Protein AF-A0A5K1BN46-F1 (afdb_monomer)

Radius of gyration: 17.03 Å; Cα contacts (8 Å, |Δi|>4): 65; chains: 1; bounding box: 19×47×41 Å

Secondary structure (DSSP, 8-state):
---------GGGS-BTTTBEEEEEEEEEEE-SSTT-S--EEEEEEEEEETTEEE-

Solvent-accessible surface area (backbone atoms only — not comparable to full-atom values): 3786 Å² total; per-residue (Å²): 142,89,76,85,85,80,82,71,71,82,86,80,65,67,44,95,84,67,35,39,76,79,42,79,40,76,80,41,72,47,68,94,46,98,81,58,91,72,66,54,69,43,71,50,49,35,35,34,47,90,97,44,79,45,114

Mean predicted aligned error: 11.11 Å

Organism: NCBI:txid210225

pLDDT: mean 79.42, std 18.72, range [47.69, 97.38]

Sequence (55 aa):
QSSMNNQQTNDDLGDPNGAEVVYLKDNVTIHPTQYASDRISGRLRLIKRGSSLFM

Structure (mmCIF, N/CA/C/O backbone):
data_AF-A0A5K1BN46-F1
#
_entry.id   AF-A0A5K1BN46-F1
#
loop_
_atom_site.group_PDB
_atom_site.id
_atom_site.type_symbol
_atom_site.label_atom_id
_atom_site.label_alt_id
_atom_site.label_comp_id
_atom_site.label_asym_id
_atom_site.label_entity_id
_atom_site.label_seq_id
_atom_site.pdbx_PDB_ins_code
_atom_site.Cartn_x
_atom_site.Cartn_y
_atom_site.Cartn_z
_atom_site.occupancy
_atom_site.B_iso_or_equiv
_atom_site.auth_seq_id
_atom_site.auth_comp_id
_atom_site.auth_asym_id
_atom_site.auth_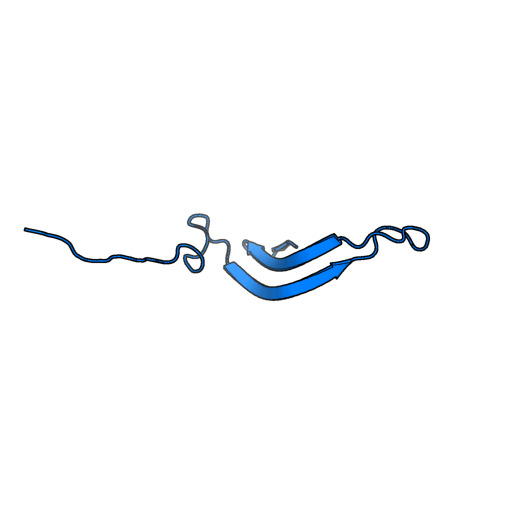atom_id
_atom_site.pdbx_PDB_model_num
ATOM 1 N N . GLN A 1 1 ? 0.918 -40.893 21.672 1.00 49.62 1 GLN A N 1
ATOM 2 C CA . GLN A 1 1 ? 1.970 -40.160 20.930 1.00 49.62 1 GLN A CA 1
ATOM 3 C C . GLN A 1 1 ? 1.562 -40.298 19.474 1.00 49.62 1 GLN A C 1
ATOM 5 O O . GLN A 1 1 ? 1.351 -41.431 19.078 1.00 49.62 1 GLN A O 1
ATOM 10 N N . SER A 1 2 ? 1.217 -39.297 18.671 1.00 48.75 2 SER A N 1
ATOM 11 C CA . SER A 1 2 ? 1.699 -37.922 18.411 1.00 48.75 2 SER A CA 1
ATOM 12 C C . SER A 1 2 ? 0.911 -37.517 17.136 1.00 48.75 2 SER A C 1
ATOM 14 O O . SER A 1 2 ? 0.628 -38.403 16.339 1.00 48.75 2 SER A O 1
ATOM 16 N N . SER A 1 3 ? 0.471 -36.311 16.796 1.00 48.47 3 SER A N 1
ATOM 17 C CA . SER A 1 3 ? 0.596 -34.943 17.285 1.00 48.47 3 SER A CA 1
ATOM 18 C C . SER A 1 3 ? -0.599 -34.173 16.699 1.00 48.47 3 SER A C 1
ATOM 20 O O . SER A 1 3 ? -1.063 -34.490 15.604 1.00 48.47 3 SER A O 1
ATOM 22 N N . MET A 1 4 ? -1.105 -33.169 17.414 1.00 50.97 4 MET A N 1
ATOM 23 C CA . MET A 1 4 ? -2.100 -32.233 16.887 1.00 50.97 4 MET A CA 1
ATOM 24 C C . MET A 1 4 ? -1.467 -31.421 15.748 1.00 50.97 4 MET A C 1
ATOM 26 O O . MET A 1 4 ? -0.484 -30.715 15.966 1.00 50.97 4 MET A O 1
ATOM 30 N N . ASN A 1 5 ? -2.021 -31.518 14.538 1.00 48.34 5 ASN A N 1
ATOM 31 C CA . ASN A 1 5 ? -1.685 -30.629 13.429 1.00 48.34 5 ASN A CA 1
ATOM 32 C C . ASN A 1 5 ? -2.316 -29.259 13.689 1.00 48.34 5 ASN A C 1
ATOM 34 O O . ASN A 1 5 ? -3.430 -28.994 13.245 1.00 48.34 5 ASN A O 1
ATOM 38 N N . ASN A 1 6 ? -1.603 -28.387 14.401 1.00 48.75 6 ASN A N 1
ATOM 39 C CA . ASN A 1 6 ? -1.932 -26.967 14.419 1.00 48.75 6 ASN A CA 1
ATOM 40 C C . ASN A 1 6 ? -1.220 -26.290 13.242 1.00 48.75 6 ASN A C 1
ATOM 42 O O . ASN A 1 6 ? -0.171 -25.671 13.403 1.00 48.75 6 ASN A O 1
ATOM 46 N N . GLN A 1 7 ? -1.772 -26.440 12.036 1.00 54.44 7 GLN A N 1
ATOM 47 C CA . GLN A 1 7 ? -1.455 -25.522 10.942 1.00 54.44 7 GLN A CA 1
ATOM 48 C C . GLN A 1 7 ? -2.289 -24.261 11.151 1.00 54.44 7 GLN A C 1
ATOM 50 O O . GLN A 1 7 ? -3.290 -24.026 10.483 1.00 54.44 7 GLN A O 1
ATOM 55 N N . GLN A 1 8 ? -1.881 -23.467 12.137 1.00 51.16 8 GLN A N 1
ATOM 56 C CA . GLN A 1 8 ? -2.308 -22.084 12.229 1.00 51.16 8 GLN A CA 1
ATOM 57 C C . GLN A 1 8 ? -1.539 -21.337 11.137 1.00 51.16 8 GLN A C 1
ATOM 59 O O . GLN A 1 8 ? -0.359 -21.022 11.288 1.00 51.16 8 GLN A O 1
ATOM 64 N N . THR A 1 9 ? -2.172 -21.141 9.985 1.00 47.69 9 THR A N 1
ATOM 65 C CA . THR A 1 9 ? -1.678 -20.232 8.953 1.00 47.69 9 THR A CA 1
ATOM 66 C C . THR A 1 9 ? -1.627 -18.837 9.576 1.00 47.69 9 THR A C 1
ATOM 68 O O . THR A 1 9 ? -2.664 -18.215 9.785 1.00 47.69 9 THR A O 1
ATOM 71 N N . ASN A 1 10 ? -0.428 -18.363 9.924 1.00 51.53 10 ASN A N 1
ATOM 72 C CA . ASN A 1 10 ? -0.173 -17.065 10.570 1.00 51.53 10 ASN A CA 1
ATOM 73 C C . ASN A 1 10 ? -0.547 -15.839 9.705 1.00 51.53 10 ASN A C 1
ATOM 75 O O . ASN A 1 10 ? -0.144 -14.723 10.018 1.00 51.53 10 ASN A O 1
ATOM 79 N N . ASP A 1 11 ? -1.296 -16.021 8.619 1.00 51.31 11 ASP A N 1
ATOM 80 C CA . ASP A 1 11 ? -1.683 -14.942 7.714 1.00 51.31 11 ASP A CA 1
ATOM 81 C C . ASP A 1 11 ? -2.859 -14.100 8.238 1.00 51.31 11 ASP A C 1
ATOM 83 O O . ASP A 1 11 ? -3.117 -13.037 7.677 1.00 51.31 11 ASP A O 1
ATOM 87 N N . ASP A 1 12 ? -3.538 -14.527 9.312 1.00 54.25 12 ASP A N 1
ATOM 88 C CA . ASP A 1 12 ? -4.775 -13.887 9.791 1.00 54.25 12 ASP A CA 1
ATOM 89 C C . ASP A 1 12 ? -4.815 -13.650 11.311 1.00 54.25 12 ASP A C 1
ATOM 91 O O . ASP A 1 12 ? -5.796 -13.920 12.000 1.00 54.25 12 ASP A O 1
ATOM 95 N N . LEU A 1 13 ? -3.717 -13.146 11.870 1.00 51.56 13 LEU A N 1
ATOM 96 C CA . LEU A 1 13 ? -3.719 -12.576 13.216 1.00 51.56 13 LEU A CA 1
ATOM 97 C C . LEU A 1 13 ? -3.360 -11.104 13.073 1.00 51.56 13 LEU A C 1
ATOM 99 O O . LEU A 1 13 ? -2.217 -10.769 12.758 1.00 51.56 13 LEU A O 1
ATOM 103 N N . GLY A 1 14 ? -4.364 -10.237 13.243 1.00 56.88 14 GLY A N 1
ATOM 104 C CA . GLY A 1 14 ? -4.181 -8.789 13.314 1.00 56.88 14 GLY A CA 1
ATOM 105 C C . GLY A 1 14 ? -2.947 -8.446 14.145 1.00 56.88 14 GLY A C 1
ATOM 106 O O . GLY A 1 14 ? -2.677 -9.095 15.158 1.00 56.88 14 GLY A O 1
ATOM 107 N N . ASP A 1 15 ? -2.172 -7.472 13.666 1.00 58.03 15 ASP A N 1
ATOM 108 C CA . ASP A 1 15 ? -0.904 -7.073 14.277 1.00 58.03 15 ASP A CA 1
ATOM 109 C C . ASP A 1 15 ? -1.124 -6.891 15.790 1.00 58.03 15 ASP A C 1
ATOM 111 O O . ASP A 1 15 ? -2.028 -6.133 16.167 1.00 58.03 15 ASP A O 1
ATOM 115 N N . PRO A 1 16 ? -0.330 -7.538 16.666 1.00 59.31 16 PRO A N 1
ATOM 116 C CA . PRO A 1 16 ? -0.448 -7.365 18.115 1.00 59.31 16 PRO A CA 1
ATOM 117 C C . PRO A 1 16 ? -0.338 -5.894 18.560 1.00 59.31 16 PRO A C 1
ATOM 1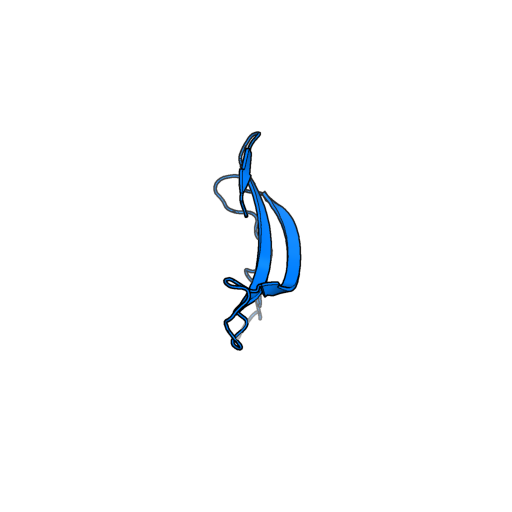19 O O . PRO A 1 16 ? -0.714 -5.565 19.682 1.00 59.31 16 PRO A O 1
ATOM 122 N N . ASN A 1 17 ? 0.107 -4.992 17.677 1.00 66.75 17 ASN A N 1
ATOM 123 C CA . ASN A 1 17 ? 0.135 -3.545 17.886 1.00 66.75 17 ASN A CA 1
ATOM 124 C C . ASN A 1 17 ? -1.178 -2.809 17.532 1.00 66.75 17 ASN A C 1
ATOM 126 O O . ASN A 1 17 ? -1.171 -1.583 17.410 1.00 66.75 17 ASN A O 1
ATOM 130 N N . GLY A 1 18 ? -2.293 -3.515 17.318 1.00 76.94 18 GLY A N 1
ATOM 131 C CA . GLY A 1 18 ? -3.584 -2.901 16.973 1.00 76.94 18 GLY A CA 1
ATOM 132 C C . GLY A 1 18 ? -3.655 -2.386 15.534 1.00 76.94 18 GLY A C 1
ATOM 133 O O . GLY A 1 18 ? -4.438 -1.480 15.238 1.00 76.94 18 GLY A O 1
ATOM 134 N N . ALA A 1 19 ? -2.821 -2.932 14.644 1.00 87.31 19 ALA A N 1
ATOM 135 C CA . ALA A 1 19 ? -2.882 -2.632 13.222 1.00 87.31 19 ALA A CA 1
ATOM 136 C C . ALA A 1 19 ? -3.801 -3.626 12.507 1.00 87.31 19 ALA A C 1
ATOM 138 O O . ALA A 1 19 ? -3.596 -4.841 12.548 1.00 87.31 19 ALA A O 1
ATOM 139 N N . GLU A 1 20 ? -4.805 -3.092 11.828 1.00 93.12 20 GLU A N 1
ATOM 140 C CA . GLU A 1 20 ? -5.835 -3.864 11.140 1.00 93.12 20 GLU A CA 1
ATOM 141 C C . GLU A 1 20 ? -5.586 -3.821 9.633 1.00 93.12 20 GLU A C 1
ATOM 143 O O . GLU A 1 20 ? -5.439 -2.740 9.059 1.00 93.12 20 GLU A O 1
ATOM 148 N N . VAL A 1 21 ? -5.548 -4.978 8.969 1.00 93.50 21 VAL A N 1
ATOM 149 C CA . VAL A 1 21 ? -5.572 -5.021 7.502 1.00 93.50 21 VAL A CA 1
ATOM 150 C C . VAL A 1 21 ? -7.015 -4.801 7.057 1.00 93.50 21 VAL A C 1
ATOM 152 O O . VAL A 1 21 ? -7.844 -5.693 7.180 1.00 93.50 21 VAL A O 1
ATOM 155 N N . VAL A 1 22 ? -7.316 -3.615 6.532 1.00 95.06 22 VAL A N 1
ATOM 156 C CA . VAL A 1 22 ? -8.673 -3.239 6.090 1.00 95.06 22 VAL A CA 1
ATOM 157 C C . VAL A 1 22 ? -8.907 -3.508 4.601 1.00 95.06 22 VAL A C 1
ATOM 159 O O . VAL A 1 22 ? -10.038 -3.450 4.125 1.00 95.06 22 VAL A O 1
ATOM 162 N N . TYR A 1 23 ? -7.842 -3.799 3.848 1.00 96.44 23 TYR A N 1
ATOM 163 C CA . TYR A 1 23 ? -7.926 -4.243 2.459 1.00 96.44 23 TYR A CA 1
ATOM 164 C C . TYR A 1 23 ? -6.749 -5.146 2.099 1.00 96.44 23 TYR A C 1
ATOM 166 O O . TYR A 1 23 ? -5.603 -4.874 2.472 1.00 96.44 23 TYR A O 1
ATOM 174 N N . LEU A 1 24 ? -7.039 -6.191 1.326 1.00 96.19 24 LEU A N 1
ATOM 175 C CA . LEU A 1 24 ? -6.067 -7.148 0.820 1.00 96.19 24 LEU A CA 1
ATOM 176 C C . LEU A 1 24 ? -6.361 -7.449 -0.647 1.00 96.19 24 LEU A C 1
ATOM 178 O O . LEU A 1 24 ? -7.483 -7.818 -0.998 1.00 96.19 24 LEU A O 1
ATOM 182 N N . LYS A 1 25 ? -5.349 -7.335 -1.508 1.00 96.81 25 LYS A N 1
ATOM 183 C CA . LYS A 1 25 ? -5.463 -7.758 -2.904 1.00 96.81 25 LYS A CA 1
ATOM 184 C C . LYS A 1 25 ? -4.202 -8.463 -3.360 1.00 96.81 25 LYS A C 1
ATOM 186 O O . LYS A 1 25 ? -3.136 -7.858 -3.435 1.00 96.81 25 LYS A O 1
ATOM 191 N N . ASP A 1 26 ? -4.355 -9.728 -3.724 1.00 97.38 26 ASP A N 1
ATOM 192 C CA . ASP A 1 26 ? -3.310 -10.490 -4.397 1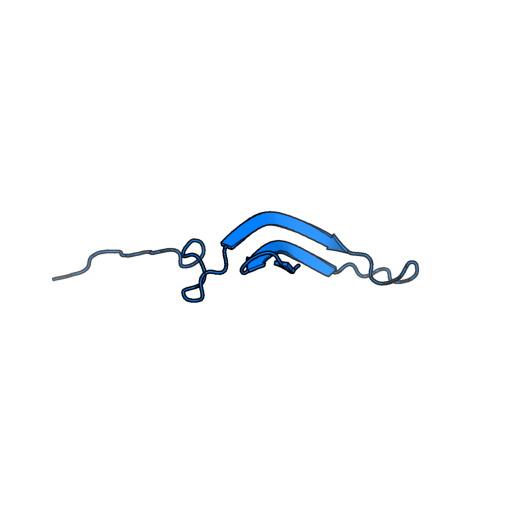.00 97.38 26 ASP A CA 1
ATOM 193 C C . ASP A 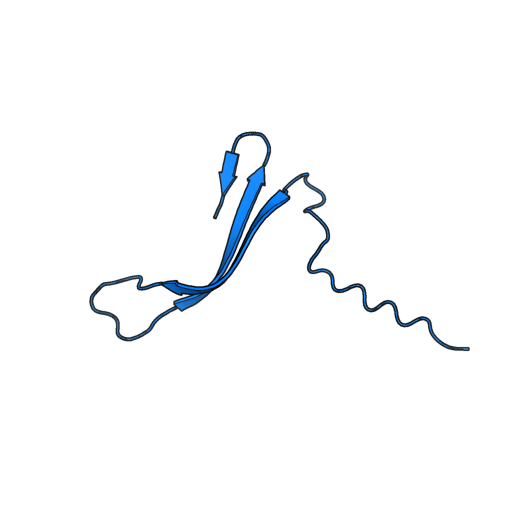1 26 ? -3.215 -10.137 -5.884 1.00 97.38 26 ASP A C 1
ATOM 195 O O . ASP A 1 26 ? -4.195 -9.697 -6.511 1.00 97.38 26 ASP A O 1
ATOM 199 N N . ASN A 1 27 ? -2.032 -10.406 -6.440 1.00 96.12 27 ASN A N 1
ATOM 200 C CA . ASN A 1 27 ? -1.691 -10.250 -7.853 1.00 96.12 27 ASN A CA 1
ATOM 201 C C . ASN A 1 27 ? -1.851 -8.807 -8.351 1.00 96.12 27 ASN A C 1
ATOM 203 O O . ASN A 1 27 ? -2.356 -8.561 -9.445 1.00 96.12 27 ASN A O 1
ATOM 207 N N . VAL A 1 28 ? -1.443 -7.844 -7.524 1.00 96.69 28 VAL A N 1
ATOM 208 C CA . VAL A 1 28 ? -1.339 -6.439 -7.921 1.00 96.69 28 VAL A CA 1
ATOM 209 C C . VAL A 1 28 ? -0.014 -6.238 -8.635 1.00 96.69 28 VAL A C 1
ATOM 211 O O . VAL A 1 28 ? 1.029 -6.637 -8.124 1.00 96.69 28 VAL A O 1
ATOM 214 N N . THR A 1 29 ? -0.058 -5.597 -9.799 1.00 94.88 29 THR A N 1
ATOM 215 C CA . THR A 1 29 ? 1.121 -5.292 -10.609 1.00 94.88 29 THR A CA 1
ATOM 216 C C . THR A 1 29 ? 1.308 -3.784 -10.714 1.00 94.88 29 THR A C 1
ATOM 218 O O . THR A 1 29 ? 0.375 -3.072 -11.084 1.00 94.88 29 THR A O 1
ATOM 221 N N . ILE A 1 30 ? 2.518 -3.305 -10.434 1.00 92.75 30 ILE A N 1
ATOM 222 C CA . ILE A 1 30 ? 2.900 -1.896 -10.562 1.00 92.75 30 ILE A CA 1
ATOM 223 C C . ILE A 1 30 ? 3.933 -1.704 -11.674 1.00 92.75 30 ILE A C 1
ATOM 225 O O . ILE A 1 30 ? 4.769 -2.573 -11.934 1.00 92.75 30 ILE A O 1
ATOM 229 N N . HIS A 1 31 ? 3.873 -0.528 -12.297 1.00 94.56 31 HIS A N 1
ATOM 230 C CA . HIS A 1 31 ? 4.839 -0.029 -13.275 1.00 94.56 31 HIS A CA 1
ATOM 231 C C . HIS A 1 31 ? 5.570 1.168 -12.673 1.00 94.56 31 HIS A C 1
ATOM 233 O O . HIS A 1 31 ? 5.041 2.278 -12.734 1.00 94.56 31 HIS A O 1
ATOM 239 N N . PRO A 1 32 ? 6.751 0.977 -12.055 1.00 88.06 32 PRO A N 1
ATOM 240 C CA . PRO A 1 32 ? 7.462 2.068 -11.387 1.00 88.06 32 PRO A CA 1
ATOM 241 C C . PRO A 1 32 ? 7.870 3.186 -12.348 1.00 88.06 32 PRO A C 1
ATOM 243 O O . PRO A 1 32 ? 7.978 4.344 -11.957 1.00 88.06 32 PRO A O 1
ATOM 246 N N . THR A 1 33 ? 8.095 2.838 -13.616 1.00 85.62 33 THR A N 1
ATOM 247 C CA . THR A 1 33 ? 8.363 3.798 -14.682 1.00 85.62 33 THR A CA 1
ATOM 248 C C . THR A 1 33 ? 7.589 3.402 -15.934 1.00 85.62 33 THR A C 1
ATOM 250 O O . THR A 1 33 ? 7.332 2.224 -16.167 1.00 85.62 33 THR A O 1
ATOM 253 N N . GLN A 1 34 ? 7.259 4.386 -16.768 1.00 82.56 34 GLN A N 1
ATOM 254 C CA . GLN A 1 34 ? 6.593 4.175 -18.059 1.00 82.56 34 GLN A CA 1
ATOM 255 C C . GLN A 1 34 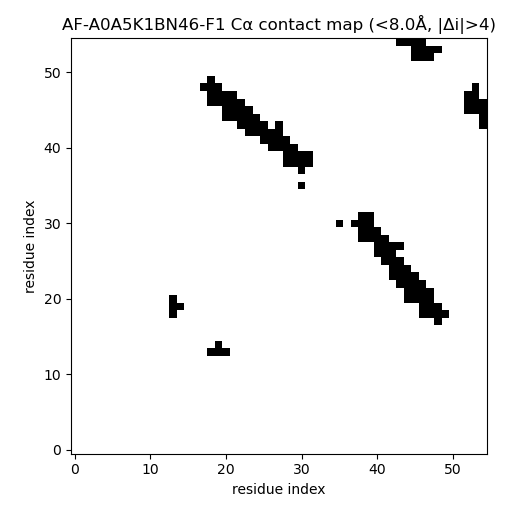? 7.487 3.503 -19.121 1.00 82.56 34 GLN A C 1
ATOM 257 O O . GLN A 1 34 ? 7.002 3.157 -20.193 1.00 82.56 34 GLN A O 1
ATOM 262 N N . TYR A 1 35 ? 8.786 3.345 -18.839 1.00 79.44 35 TYR A N 1
ATOM 263 C CA . TYR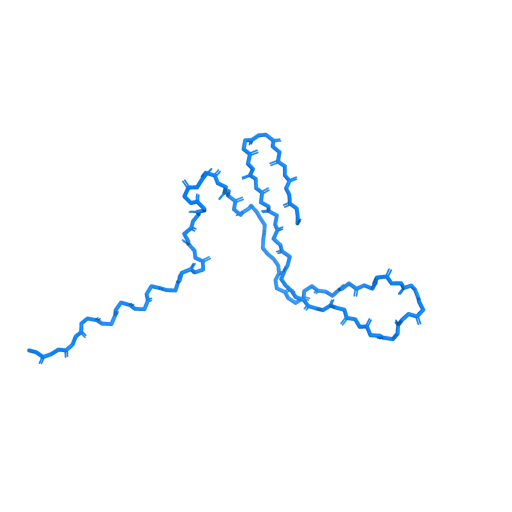 A 1 35 ? 9.792 2.870 -19.796 1.00 79.44 35 TYR A CA 1
ATOM 264 C C . TYR A 1 35 ? 10.421 1.524 -19.415 1.00 79.44 35 TYR A C 1
ATOM 266 O O . TYR A 1 35 ? 11.178 0.965 -20.204 1.00 79.44 35 TYR A O 1
ATOM 274 N N . ALA A 1 36 ? 10.133 0.994 -18.224 1.00 76.00 36 ALA A N 1
ATOM 275 C CA . ALA A 1 36 ? 10.604 -0.323 -17.819 1.00 76.00 36 ALA A CA 1
ATOM 276 C C . ALA A 1 36 ? 9.673 -1.410 -18.374 1.00 76.00 36 ALA A C 1
ATOM 278 O O . ALA A 1 36 ? 8.455 -1.335 -18.227 1.00 76.00 36 ALA A O 1
ATOM 279 N N . SER A 1 37 ? 10.255 -2.441 -18.985 1.00 74.88 37 SER A N 1
ATOM 280 C CA . SER A 1 37 ? 9.533 -3.663 -19.358 1.00 74.88 37 SER A CA 1
ATOM 281 C C . SER A 1 37 ? 9.117 -4.477 -18.133 1.00 74.88 37 SER A C 1
ATOM 283 O O . SER A 1 37 ? 8.072 -5.132 -18.139 1.00 74.88 37 SER A O 1
ATOM 285 N N . ASP A 1 38 ? 9.943 -4.424 -17.089 1.00 84.44 38 ASP A N 1
ATOM 286 C CA . ASP A 1 38 ? 9.804 -5.264 -15.912 1.00 84.44 38 ASP A CA 1
ATOM 287 C C . ASP A 1 38 ? 8.773 -4.682 -14.953 1.00 84.44 38 ASP A C 1
ATOM 289 O O . ASP A 1 38 ? 8.795 -3.501 -14.594 1.00 84.44 38 ASP A O 1
ATOM 293 N N . ARG A 1 39 ? 7.855 -5.551 -14.529 1.00 87.38 39 ARG A N 1
ATOM 294 C CA . ARG A 1 39 ? 6.765 -5.201 -13.626 1.00 87.38 39 ARG A CA 1
ATOM 295 C C . ARG A 1 39 ? 7.003 -5.821 -12.263 1.00 87.38 39 ARG A C 1
ATOM 297 O O . ARG A 1 39 ? 7.364 -6.992 -12.165 1.00 87.38 39 ARG A O 1
ATOM 304 N N . ILE A 1 40 ? 6.707 -5.071 -11.210 1.00 91.94 40 ILE A N 1
ATOM 305 C CA . ILE A 1 40 ? 6.722 -5.611 -9.850 1.00 91.94 40 ILE A CA 1
ATOM 306 C C . ILE A 1 40 ? 5.309 -6.109 -9.556 1.00 91.94 40 ILE A C 1
ATOM 308 O O . ILE A 1 40 ? 4.351 -5.347 -9.675 1.00 91.94 40 ILE A O 1
ATOM 312 N N . SER A 1 41 ? 5.174 -7.390 -9.212 1.00 94.69 41 SER A N 1
ATOM 313 C CA . SER A 1 41 ? 3.892 -7.990 -8.832 1.00 94.69 41 SER A CA 1
ATOM 314 C C . SER A 1 41 ? 3.937 -8.490 -7.396 1.00 94.69 41 SER A C 1
ATOM 316 O O . SER A 1 41 ? 4.958 -9.008 -6.949 1.00 94.69 41 SER A O 1
ATOM 318 N N . GLY A 1 42 ? 2.833 -8.342 -6.672 1.00 95.19 42 GLY A N 1
ATOM 319 C CA . GLY A 1 42 ? 2.751 -8.760 -5.281 1.00 95.19 42 GLY A CA 1
ATOM 320 C C . GLY A 1 42 ? 1.359 -8.594 -4.689 1.00 95.19 42 GLY A C 1
ATOM 321 O O . GLY A 1 42 ? 0.348 -8.557 -5.393 1.00 95.19 42 GLY A O 1
ATOM 322 N N . ARG A 1 43 ? 1.323 -8.510 -3.363 1.00 95.88 43 ARG A N 1
ATOM 323 C CA . ARG A 1 43 ? 0.112 -8.323 -2.568 1.00 95.88 43 ARG A CA 1
ATOM 324 C C . ARG A 1 43 ? 0.063 -6.889 -2.060 1.00 95.88 43 ARG A C 1
ATOM 326 O O . ARG A 1 43 ? 0.991 -6.449 -1.387 1.00 95.88 43 ARG A O 1
ATOM 333 N N . LEU A 1 44 ? -1.032 -6.191 -2.342 1.00 96.19 44 LEU A N 1
ATOM 334 C CA . LEU A 1 44 ? -1.311 -4.882 -1.757 1.00 96.19 44 LEU A CA 1
ATOM 335 C C . LEU A 1 44 ? -2.063 -5.068 -0.437 1.00 96.19 44 LEU A C 1
ATOM 337 O O . LEU A 1 44 ? -3.049 -5.810 -0.383 1.00 96.19 44 LEU A O 1
ATOM 341 N N . ARG A 1 45 ? -1.603 -4.384 0.611 1.00 96.19 45 ARG A N 1
ATOM 342 C CA . ARG A 1 45 ? -2.234 -4.352 1.935 1.00 96.19 45 ARG A CA 1
ATOM 343 C C . ARG A 1 45 ? -2.545 -2.905 2.272 1.00 96.19 4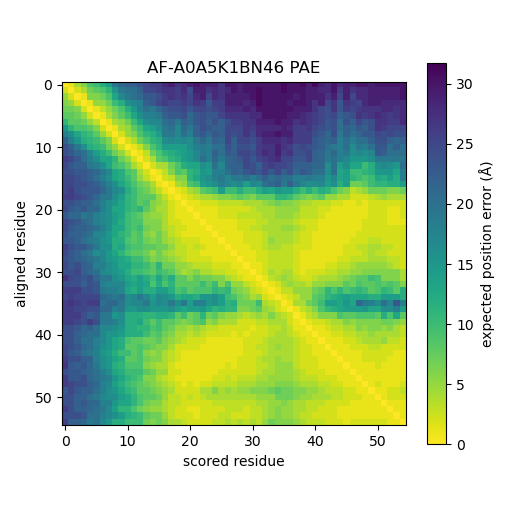5 ARG A C 1
ATOM 345 O O . ARG A 1 45 ? -1.663 -2.072 2.154 1.00 96.19 45 ARG A O 1
ATOM 352 N N . LEU A 1 46 ? -3.763 -2.617 2.716 1.00 95.94 46 LEU A N 1
ATOM 353 C CA . LEU A 1 46 ? -4.066 -1.349 3.376 1.00 95.94 46 LEU A CA 1
ATOM 354 C C . LEU A 1 46 ? -4.195 -1.620 4.870 1.00 95.94 46 LEU A C 1
ATOM 356 O O . LEU A 1 46 ? -5.023 -2.432 5.286 1.00 95.94 46 LEU A O 1
ATOM 360 N N . ILE A 1 47 ? -3.358 -0.968 5.666 1.00 95.81 47 ILE A N 1
ATOM 361 C CA . ILE A 1 47 ? -3.255 -1.175 7.108 1.00 95.81 47 ILE A CA 1
ATOM 362 C C . ILE A 1 47 ? -3.743 0.084 7.819 1.00 95.81 47 ILE A C 1
ATOM 364 O O . ILE A 1 47 ? -3.241 1.179 7.569 1.00 95.81 47 ILE A O 1
ATOM 368 N N . LYS A 1 48 ? -4.695 -0.069 8.734 1.00 93.88 48 LYS A N 1
ATOM 369 C CA . LYS A 1 48 ? -5.187 0.995 9.608 1.00 93.88 48 LYS A CA 1
ATOM 370 C C . LYS A 1 48 ? -4.471 0.936 10.956 1.00 93.88 48 LYS A C 1
ATOM 372 O O . LYS A 1 48 ? -4.426 -0.119 11.587 1.00 93.88 48 LYS A O 1
ATOM 377 N N . ARG A 1 49 ? -3.940 2.073 11.415 1.00 91.81 49 ARG A N 1
ATOM 378 C CA . ARG A 1 49 ? -3.390 2.265 12.772 1.00 91.81 49 ARG A CA 1
ATOM 379 C C . ARG A 1 49 ? -3.936 3.569 13.343 1.00 91.81 49 ARG A C 1
ATOM 381 O O . ARG A 1 49 ? -3.644 4.645 12.822 1.00 91.81 49 ARG A O 1
ATOM 388 N N . GLY A 1 50 ? -4.756 3.482 14.390 1.00 88.75 50 GLY A N 1
ATOM 389 C CA . GLY A 1 50 ? -5.504 4.636 14.898 1.00 88.75 50 GLY A CA 1
ATOM 390 C C . GLY A 1 50 ? -6.428 5.221 13.820 1.00 88.75 50 GLY A C 1
ATOM 391 O O . GLY A 1 50 ? -7.275 4.511 13.276 1.00 88.75 50 GLY A O 1
ATOM 392 N N . SER A 1 51 ? -6.247 6.504 13.497 1.00 92.56 51 SER A N 1
ATOM 393 C CA . SER A 1 51 ? -6.967 7.217 12.428 1.00 92.56 51 SER A CA 1
ATOM 394 C C . SER A 1 51 ? -6.197 7.300 11.101 1.00 92.56 51 SER A C 1
ATOM 396 O O . SER A 1 51 ? -6.638 8.001 10.193 1.00 92.56 51 SER A O 1
ATOM 398 N N . SER A 1 52 ? -5.053 6.619 10.984 1.00 93.81 52 SER A N 1
ATOM 399 C CA . SER A 1 52 ? -4.173 6.670 9.810 1.00 93.81 52 SER A CA 1
ATOM 400 C C . SER A 1 52 ? -4.226 5.376 8.996 1.00 93.81 52 SER A C 1
ATOM 402 O O . SER A 1 52 ? -4.419 4.292 9.553 1.00 93.81 52 SER A O 1
ATOM 404 N N . LEU A 1 53 ? -4.008 5.493 7.682 1.00 95.62 53 LEU A N 1
ATOM 405 C CA . LEU A 1 53 ? -3.935 4.381 6.729 1.00 95.62 53 LEU A CA 1
ATOM 406 C C . LEU A 1 53 ? -2.553 4.323 6.061 1.00 95.62 53 LEU A C 1
ATOM 408 O O . LEU A 1 53 ? -1.994 5.359 5.706 1.00 95.62 53 LEU A O 1
ATOM 412 N N . PHE A 1 54 ? -2.036 3.108 5.874 1.00 94.00 54 PHE A N 1
ATOM 413 C CA . PHE A 1 54 ? -0.724 2.806 5.294 1.00 94.00 54 PHE A CA 1
ATOM 414 C C . PHE A 1 54 ? -0.867 1.753 4.190 1.00 94.00 54 PHE A C 1
ATOM 416 O O . PHE A 1 54 ? -1.646 0.815 4.359 1.00 94.00 54 PHE A O 1
ATOM 423 N N . MET A 1 55 ? -0.114 1.898 3.097 1.00 91.81 55 MET A N 1
ATOM 424 C CA . MET A 1 55 ? 0.016 0.905 2.020 1.00 91.81 55 M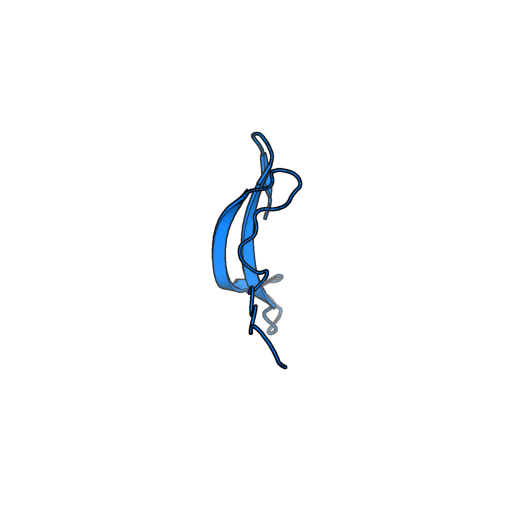ET A CA 1
ATOM 425 C C . MET A 1 55 ? 1.424 0.327 1.977 1.00 91.81 55 MET A C 1
ATOM 427 O O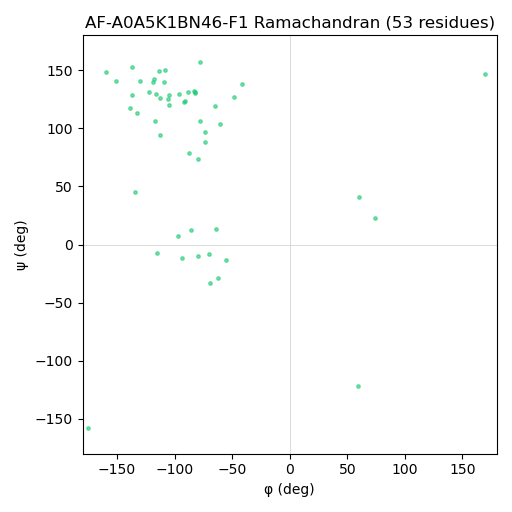 . MET A 1 55 ? 2.360 1.091 2.304 1.00 91.81 55 MET A O 1
#

Foldseek 3Di:
DDDDPPPPVPPDDADPLNKDFPDKDAFDWDDPDPPDPDIDTGMDTWIDDPNDIDD